Protein 6L7Q (pdb70)

Nearest PDB structures (foldseek):
  6l7q-assembly1_A  TM=1.007E+00  e=5.390E-30  Pyrococcus yayanosii CH1
  5hu4-assembly1_A  TM=4.372E-01  e=1.126E+00  Listeria monocytogenes
  5f4h-assembly1_B  TM=3.143E-01  e=1.429E+00  Saccharolobus islandicus L.S.2.15
  7s53-assembly1_A  TM=5.414E-01  e=6.719E+00  Streptococcus pyogenes
  8t8g-assembly1_A  TM=5.065E-01  e=6.331E+00  Streptococcus pyogenes

Foldseek 3Di:
DAAEDPAALVQQQVPDDDHSDQLRSVVSVVVQQVQWDWDPDDVQWIWTDNLWKIFIWGADDWDKDWLVVVLVVQVPPFFAQEDEVVQSDGDGGRVNVVSVSPDTDIWIWDADNVRRYIYTYNDHYIYGPHMGTDDPVSSVVNVVD

Secondary structure (DSSP, 8-state):
-EEE-HHHHHHHHHT-SS---HHHHHHHHHHHHHH-EEEEEETTEEEEE-SSEEEEEEE---EEEEHHHHHHHTTT---EEEEEGGGTEEEEE-HHHHGGGS-SSEEEEEEETTTTEEEEESSPPEEEEEEEEPPHHHHHHHHH-

Organism: Pyrococcus yayanosii (strain CH1 / JCM 16557) (NCBI:txid529709)

Radius of gyration: 15.46 Å; Cα contacts (8 Å, |Δi|>4): 277; chains: 1; bounding box: 39×37×38 Å

Structure (mmCIF, N/CA/C/O backbone):
data_6L7Q
#
_entry.id   6L7Q
#
_cell.length_a   86.278
_cell.length_b   86.278
_cell.length_c   62.438
_cell.angle_alpha   90.000
_cell.angle_beta   90.000
_cell.angle_gamma   120.000
#
_symmetry.space_group_name_H-M   'H 3'
#
loop_
_entity.id
_entity.type
_entity.pdbx_description
1 polymer 'hypothetical protein'
2 water water
#
loop_
_atom_site.group_PDB
_atom_site.id
_atom_site.type_symbol
_atom_site.label_atom_id
_atom_site.label_alt_id
_atom_site.label_comp_id
_atom_site.label_asym_id
_atom_site.label_entity_id
_atom_site.label_seq_id
_atom_site.pdbx_PDB_ins_code
_atom_site.Cartn_x
_atom_site.Cartn_y
_atom_site.Cartn_z
_atom_site.occupancy
_atom_site.B_iso_or_equiv
_atom_site.auth_seq_id
_atom_site.auth_comp_id
_atom_site.auth_asym_id
_atom_site.auth_atom_id
_atom_site.pdbx_PDB_model_num
ATOM 1 N N . MET A 1 1 ? 2.617 -22.663 -24.164 1.00 22.73 0 MET A N 1
ATOM 2 C CA . MET A 1 1 ? 2.034 -21.331 -24.098 1.00 22.70 0 MET A CA 1
ATOM 3 C C . MET A 1 1 ? 0.962 -21.278 -23.014 1.00 17.09 0 MET A C 1
ATOM 4 O O . MET A 1 1 ? 0.092 -20.403 -22.999 1.00 17.41 0 MET A O 1
ATOM 9 N N . MET A 1 2 ? 1.006 -22.248 -22.112 1.00 15.81 1 MET A N 1
ATOM 10 C CA . MET A 1 2 ? 0.066 -22.216 -21.015 1.00 14.10 1 MET A CA 1
ATOM 11 C C . MET A 1 2 ? 0.643 -22.840 -19.767 1.00 12.45 1 MET A C 1
ATOM 12 O O . MET A 1 2 ? 1.640 -23.576 -19.784 1.00 14.41 1 MET A O 1
ATOM 17 N N . LEU A 1 3 ? 0.006 -22.470 -18.677 1.00 10.77 2 LEU A N 1
ATOM 18 C CA . LEU A 1 3 ? 0.131 -23.132 -17.399 1.00 10.06 2 LEU A CA 1
ATOM 19 C C . LEU A 1 3 ? -1.072 -24.044 -17.232 1.00 9.50 2 LEU A C 1
ATOM 20 O O . LEU A 1 3 ? -2.143 -23.793 -17.794 1.00 11.64 2 LEU A O 1
ATOM 25 N N . LEU A 1 4 ? -0.899 -25.107 -16.463 1.00 8.86 3 LEU A N 1
ATOM 26 C CA . LEU A 1 4 ? -1.956 -26.087 -16.237 1.00 8.91 3 LEU A CA 1
ATOM 27 C C . LEU A 1 4 ? -2.488 -25.968 -14.815 1.00 9.50 3 LEU A C 1
ATOM 28 O O . LEU A 1 4 ? -1.703 -25.962 -13.861 1.00 10.15 3 LEU A O 1
ATOM 33 N N . THR A 1 5 ? -3.814 -25.889 -14.669 1.00 8.40 4 THR A N 1
ATOM 34 C CA . THR A 1 5 ? -4.400 -26.044 -13.344 1.00 8.53 4 THR A CA 1
ATOM 35 C C . THR A 1 5 ? -4.205 -27.470 -12.844 1.00 8.48 4 THR A C 1
ATOM 36 O O . THR A 1 5 ? -3.898 -28.395 -13.592 1.00 8.46 4 THR A O 1
ATOM 40 N N . ARG A 1 6 ? -4.445 -27.645 -11.545 1.00 8.28 5 ARG A N 1
ATOM 41 C CA . ARG A 1 6 ? -4.464 -28.977 -10.957 1.00 8.93 5 ARG A CA 1
ATOM 42 C C . ARG A 1 6 ? -5.379 -29.910 -11.736 1.00 8.23 5 ARG A C 1
ATOM 43 O O . ARG A 1 6 ? -5.038 -31.067 -11.990 1.00 8.60 5 ARG A O 1
ATOM 51 N N . HIS A 1 7 ? -6.556 -29.421 -12.126 1.00 8.70 6 HIS A N 1
ATOM 52 C CA . HIS A 1 7 ? -7.493 -30.295 -12.812 1.00 8.75 6 HIS A CA 1
ATOM 53 C C . HIS A 1 7 ? -6.973 -30.697 -14.186 1.00 8.55 6 HIS A C 1
ATOM 54 O O . HIS A 1 7 ? -7.031 -31.870 -14.562 1.00 8.64 6 HIS A O 1
ATOM 61 N N . ALA A 1 8 ? -6.485 -29.727 -14.964 1.00 8.27 7 ALA A N 1
ATOM 62 C CA . ALA A 1 8 ? -5.952 -30.052 -16.284 1.00 8.67 7 ALA A CA 1
ATOM 63 C C . ALA A 1 8 ? -4.763 -30.997 -16.184 1.00 8.41 7 ALA A C 1
ATOM 64 O O . ALA A 1 8 ? -4.637 -31.916 -16.996 1.00 9.42 7 ALA A O 1
ATOM 66 N N . LYS A 1 9 ? -3.902 -30.810 -15.179 1.00 9.60 8 LYS A N 1
ATOM 67 C CA . LYS A 1 9 ? -2.785 -31.729 -14.975 1.00 10.08 8 LYS A CA 1
ATOM 68 C C . LYS A 1 9 ? -3.273 -33.148 -14.760 1.00 10.36 8 LYS A C 1
ATOM 69 O O . LYS A 1 9 ? -2.712 -34.101 -15.313 1.00 11.49 8 LYS A O 1
ATOM 75 N N . GLU A 1 10 ? -4.301 -33.314 -13.924 1.00 9.90 9 GLU A N 1
ATOM 76 C CA . GLU A 1 10 ? -4.788 -34.656 -13.621 1.00 12.62 9 GLU A CA 1
ATOM 77 C C . GLU A 1 10 ? -5.373 -35.313 -14.859 1.00 12.18 9 GLU A C 1
ATOM 78 O O . GLU A 1 10 ? -5.157 -36.506 -15.103 1.00 13.26 9 GLU A O 1
ATOM 84 N N . ARG A 1 11 ? -6.109 -34.549 -15.668 1.00 10.54 10 ARG A N 1
ATOM 85 C CA . ARG A 1 11 ? -6.707 -35.136 -16.859 1.00 11.65 10 ARG A CA 1
ATOM 86 C C . ARG A 1 11 ? -5.645 -35.491 -17.890 1.00 11.72 10 ARG A C 1
ATOM 87 O O . ARG A 1 11 ? -5.749 -36.525 -18.563 1.00 13.20 10 ARG A O 1
ATOM 95 N N . ILE A 1 12 ? -4.618 -34.649 -18.037 1.00 11.22 11 ILE A N 1
ATOM 96 C CA . ILE A 1 12 ? -3.509 -34.986 -18.926 1.00 12.85 11 ILE A CA 1
ATOM 97 C C . ILE A 1 12 ? -2.739 -36.185 -18.394 1.00 13.19 11 ILE A C 1
ATOM 98 O O . ILE A 1 12 ? -2.355 -37.084 -19.157 1.00 16.42 11 ILE A O 1
ATOM 103 N N . ALA A 1 13 ? -2.510 -36.229 -17.081 1.00 14.21 12 ALA A N 1
ATOM 104 C CA . ALA A 1 13 ? -1.679 -37.285 -16.514 1.00 15.15 12 ALA A CA 1
ATOM 105 C C . ALA A 1 13 ? -2.351 -38.646 -16.617 1.00 19.44 12 ALA A C 1
ATOM 106 O O . ALA A 1 13 ? -1.659 -39.667 -16.705 1.00 19.16 12 ALA A O 1
ATOM 108 N N . LYS A 1 14 ? -3.687 -38.672 -16.629 1.00 19.07 13 LYS A N 1
ATOM 109 C CA . LYS A 1 14 ? -4.437 -39.925 -16.677 1.00 23.86 13 LYS A CA 1
ATOM 110 C C . LYS A 1 14 ? -4.113 -40.738 -17.924 1.00 26.04 13 LYS A C 1
ATOM 111 O O . LYS A 1 14 ? -4.200 -41.972 -17.902 1.00 30.14 13 LYS A O 1
ATOM 117 N N . ARG A 1 15 ? -3.730 -40.074 -19.012 1.00 24.92 14 ARG A N 1
ATOM 118 C CA . ARG A 1 15 ? -3.459 -40.732 -20.281 1.00 28.63 14 ARG A CA 1
ATOM 119 C C . ARG A 1 15 ? -1.977 -41.005 -20.511 1.00 29.36 14 ARG A C 1
ATOM 120 O O . ARG A 1 15 ? -1.600 -41.426 -21.608 1.00 34.88 14 ARG A O 1
ATOM 122 N N . LEU A 1 16 ? -1.132 -40.788 -19.506 1.00 26.91 15 LEU A N 1
ATOM 123 C CA . LEU A 1 16 ? 0.304 -40.949 -19.680 1.00 28.51 15 LEU A CA 1
ATOM 124 C C . LEU A 1 16 ? 0.712 -42.412 -19.575 1.00 33.02 15 LEU A C 1
ATOM 125 O O . LEU A 1 16 ? 0.116 -43.197 -18.831 1.00 35.48 15 LEU A O 1
ATOM 130 N N . ALA A 1 17 ? 1.755 -42.770 -20.324 1.00 35.66 16 ALA A N 1
ATOM 131 C CA . ALA A 1 17 ? 2.364 -44.091 -20.230 1.00 38.18 16 ALA A CA 1
ATOM 132 C C . ALA A 1 17 ? 3.452 -44.131 -19.161 1.00 37.28 16 ALA A C 1
ATOM 133 O O . ALA A 1 17 ? 3.462 -45.032 -18.315 1.00 39.11 16 ALA A O 1
ATOM 135 N N . LYS A 1 18 ? 4.359 -43.159 -19.181 1.00 36.87 17 LYS A N 1
ATOM 136 C CA . LYS A 1 18 ? 5.414 -43.053 -18.180 1.00 35.01 17 LYS A CA 1
ATOM 137 C C . LYS A 1 18 ? 4.809 -42.580 -16.856 1.00 33.04 17 LYS A C 1
ATOM 138 O O . LYS A 1 18 ? 3.591 -42.454 -16.706 1.00 34.81 17 LYS A O 1
ATOM 144 N N . LYS A 1 19 ? 5.662 -42.309 -15.871 1.00 32.80 18 LYS A N 1
ATOM 145 C CA . LYS A 1 19 ? 5.152 -41.855 -14.587 1.00 32.56 18 LYS A CA 1
ATOM 146 C C . LYS A 1 19 ? 4.662 -40.411 -14.690 1.00 26.94 18 LYS A C 1
ATOM 147 O O . LYS A 1 19 ? 5.054 -39.652 -15.583 1.00 26.80 18 LYS A O 1
ATOM 153 N N . ARG A 1 20 ? 3.801 -40.033 -13.746 1.00 28.57 19 ARG A N 1
ATOM 154 C CA . ARG A 1 20 ? 3.061 -38.771 -13.815 1.00 26.69 19 ARG A CA 1
ATOM 155 C C . ARG A 1 20 ? 3.865 -37.616 -13.212 1.00 23.80 19 ARG A C 1
ATOM 156 O O . ARG A 1 20 ? 3.462 -36.968 -12.247 1.00 27.41 19 ARG A O 1
ATOM 164 N N . SER A 1 21 ? 5.010 -37.342 -13.814 1.00 17.77 20 SER A N 1
ATOM 165 C CA . SER A 1 21 ? 5.870 -36.280 -13.322 1.00 16.84 20 SER A CA 1
ATOM 166 C C . SER A 1 21 ? 5.469 -34.952 -13.951 1.00 13.72 20 SER A C 1
ATOM 167 O O . SER A 1 21 ? 4.808 -34.903 -14.991 1.00 13.42 20 SER A O 1
ATOM 170 N N . LEU A 1 22 ? 5.890 -33.867 -13.307 1.00 13.09 21 LEU A N 1
ATOM 171 C CA . LEU A 1 22 ? 5.656 -32.535 -13.859 1.00 11.94 21 LEU A CA 1
ATOM 172 C C . LEU A 1 22 ? 6.174 -32.432 -15.295 1.00 12.54 21 LEU A C 1
ATOM 173 O O . LEU A 1 22 ? 5.480 -31.932 -16.194 1.00 11.39 21 LEU A O 1
ATOM 178 N N . SER A 1 23 ? 7.407 -32.893 -15.524 1.00 12.09 22 SER A N 1
ATOM 179 C CA . SER A 1 23 ? 7.996 -32.818 -16.857 1.00 11.88 22 SER A CA 1
ATOM 180 C C . SER A 1 23 ? 7.208 -33.647 -17.859 1.00 11.99 22 SER A C 1
ATOM 181 O O . SER A 1 23 ? 6.996 -33.214 -18.993 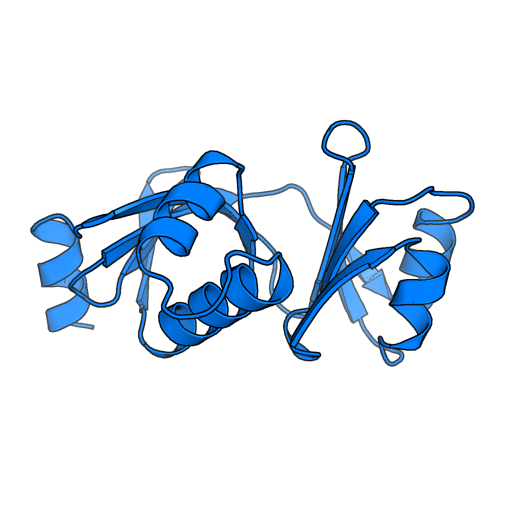1.00 11.84 22 SER A O 1
ATOM 184 N N . HIS A 1 24 ? 6.775 -34.849 -17.473 1.00 12.52 23 HIS A N 1
ATOM 185 C CA . HIS A 1 24 ? 6.037 -35.676 -18.420 1.00 12.51 23 HIS A CA 1
ATOM 186 C C . HIS A 1 24 ? 4.668 -35.086 -18.727 1.00 11.52 23 HIS A C 1
ATOM 187 O O . HIS A 1 24 ? 4.177 -35.205 -19.851 1.00 11.56 23 HIS A O 1
ATOM 194 N N . ILE A 1 25 ? 4.030 -34.465 -17.738 1.00 10.75 24 ILE A N 1
ATOM 195 C CA . ILE A 1 25 ? 2.727 -33.846 -17.973 1.00 10.80 24 ILE A CA 1
ATOM 196 C C . ILE A 1 25 ? 2.860 -32.685 -18.947 1.00 9.84 24 ILE A C 1
ATOM 197 O O . ILE A 1 25 ? 2.112 -32.582 -19.923 1.00 9.77 24 ILE A O 1
ATOM 202 N N . TYR A 1 26 ? 3.818 -31.793 -18.702 1.00 9.47 25 TYR A N 1
ATOM 203 C CA . TYR A 1 26 ? 4.022 -30.686 -19.630 1.00 9.15 25 TYR A CA 1
ATOM 204 C C . TYR A 1 26 ? 4.482 -31.171 -21.000 1.00 9.83 25 TYR A C 1
ATOM 205 O O . TYR A 1 26 ? 4.064 -30.605 -22.015 1.00 9.49 25 TYR A O 1
ATOM 214 N N . SER A 1 27 ? 5.292 -32.231 -21.070 1.00 10.97 26 SER A N 1
ATOM 215 C CA . SER A 1 27 ? 5.676 -32.748 -22.383 1.00 10.65 26 SER A CA 1
ATOM 216 C C . SER A 1 27 ? 4.456 -33.215 -23.169 1.00 9.67 26 SER A C 1
ATOM 217 O O . SER A 1 27 ? 4.350 -32.968 -24.375 1.00 10.31 26 SER A O 1
ATOM 220 N N . SER A 1 28 ? 3.530 -33.891 -22.498 1.00 10.07 27 SER A N 1
ATOM 221 C CA . SER A 1 28 ? 2.295 -34.311 -23.147 1.00 11.43 27 SER A CA 1
ATOM 222 C C . SER A 1 28 ? 1.481 -33.111 -23.616 1.00 10.23 27 SER A C 1
ATOM 223 O O . SER A 1 28 ? 0.918 -33.121 -24.720 1.00 10.74 27 SER A O 1
ATOM 226 N N . LEU A 1 29 ? 1.412 -32.064 -22.792 1.00 10.03 28 LEU A N 1
ATOM 227 C CA . LEU A 1 29 ? 0.739 -30.839 -23.212 1.00 9.63 28 LEU A CA 1
ATOM 228 C C . LEU A 1 29 ? 1.373 -30.282 -24.479 1.00 9.67 28 LEU A C 1
ATOM 229 O O . LEU A 1 29 ? 0.675 -29.925 -25.439 1.00 9.82 28 LEU A O 1
ATOM 234 N N . TRP A 1 30 ? 2.702 -30.190 -24.497 1.00 9.48 29 TRP A N 1
ATOM 235 C CA . TRP A 1 30 ? 3.373 -29.576 -25.633 1.00 10.74 29 TRP A CA 1
ATOM 236 C C . TRP A 1 30 ? 3.158 -30.389 -26.901 1.00 10.85 29 TRP A C 1
ATOM 237 O O . TRP A 1 30 ? 2.965 -29.823 -27.984 1.00 11.85 29 TRP A O 1
ATOM 248 N N . ALA A 1 31 ? 3.149 -31.716 -26.783 1.00 10.83 30 ALA A N 1
ATOM 249 C CA . ALA A 1 31 ? 2.854 -32.549 -27.942 1.00 12.69 30 ALA A CA 1
ATOM 250 C C . ALA A 1 31 ? 1.433 -32.305 -28.440 1.00 11.98 30 ALA A C 1
ATOM 251 O O . ALA A 1 31 ? 1.198 -32.206 -29.652 1.00 12.83 30 ALA A O 1
ATOM 253 N N . PHE A 1 32 ? 0.473 -32.191 -27.518 1.00 10.40 31 PHE A N 1
ATOM 254 C CA . PHE A 1 32 ? -0.900 -31.901 -27.910 1.00 11.23 31 PHE A CA 1
ATOM 255 C C . PHE A 1 32 ? -0.993 -30.566 -28.632 1.00 11.73 31 PHE A C 1
ATOM 256 O O . PHE A 1 32 ? -1.693 -30.446 -29.646 1.00 11.56 31 PHE A O 1
ATOM 264 N N . LEU A 1 33 ? -0.294 -29.547 -28.129 1.00 12.07 32 LEU A N 1
ATOM 265 C CA . LEU A 1 33 ? -0.407 -28.229 -28.744 1.00 12.16 32 LEU A CA 1
ATOM 266 C C . LEU A 1 33 ? 0.153 -28.215 -30.156 1.00 14.68 32 LEU A C 1
ATOM 267 O O . LEU A 1 33 ? -0.300 -27.420 -30.987 1.00 15.91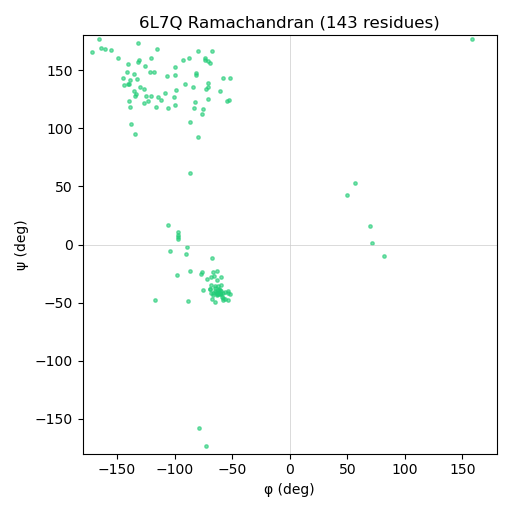 32 LEU A O 1
ATOM 272 N N . GLU A 1 34 ? 1.107 -29.098 -30.459 1.00 13.57 33 GLU A N 1
ATOM 273 C CA . GLU A 1 34 ? 1.648 -29.153 -31.811 1.00 15.82 33 GLU A CA 1
ATOM 274 C C . GLU A 1 34 ? 0.586 -29.539 -32.822 1.00 15.94 33 GLU A C 1
ATOM 275 O O . GLU A 1 34 ? 0.659 -29.128 -33.984 1.00 20.01 33 GLU A O 1
ATOM 281 N N . ARG A 1 35 ? -0.396 -30.332 -32.413 1.00 13.73 34 ARG A N 1
ATOM 282 C CA . ARG A 1 35 ? -1.422 -30.788 -33.334 1.00 15.47 34 ARG A CA 1
ATOM 283 C C . ARG A 1 35 ? -2.749 -30.064 -33.161 1.00 13.07 34 ARG A C 1
ATOM 284 O O . ARG A 1 35 ? -3.659 -30.275 -33.969 1.00 17.47 34 ARG A O 1
ATOM 292 N N . ALA A 1 36 ? -2.876 -29.203 -32.160 1.00 11.37 35 ALA A N 1
ATOM 293 C CA . ALA A 1 36 ? -4.143 -28.547 -31.872 1.00 10.50 35 ALA A CA 1
ATOM 294 C C . ALA A 1 36 ? -4.251 -27.200 -32.584 1.00 10.41 35 ALA A C 1
ATOM 295 O O . ALA A 1 36 ? -3.252 -26.588 -32.976 1.00 13.61 35 ALA A O 1
ATOM 297 N N . VAL A 1 37 ? -5.493 -26.741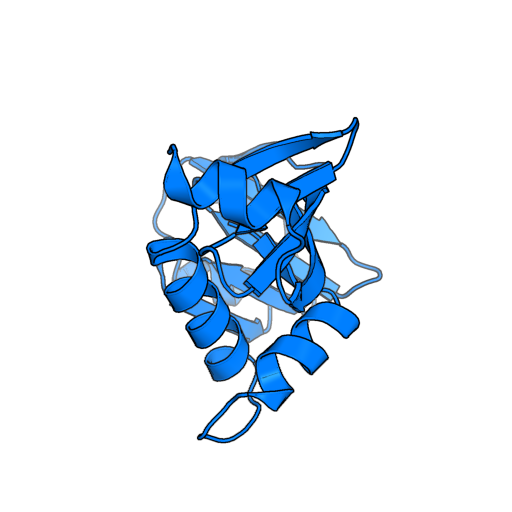 -32.740 1.00 9.93 36 VAL A N 1
ATOM 298 C CA . VAL A 1 37 ? -5.796 -25.424 -33.282 1.00 9.81 36 VAL A CA 1
ATOM 299 C C . VAL A 1 37 ? -6.514 -24.610 -32.219 1.00 8.84 36 VAL A C 1
ATOM 300 O O . VAL A 1 37 ? -7.247 -25.150 -31.386 1.00 9.46 36 VAL A O 1
ATOM 304 N N . ARG A 1 38 ? -6.296 -23.299 -32.264 1.00 8.85 37 ARG A N 1
ATOM 305 C CA . ARG A 1 38 ? -6.827 -22.363 -31.286 1.00 9.53 37 ARG A CA 1
ATOM 306 C C . ARG A 1 38 ? -8.190 -21.829 -31.716 1.00 8.93 37 ARG A C 1
ATOM 307 O O . ARG A 1 38 ? -8.405 -21.491 -32.884 1.00 10.38 37 ARG A O 1
ATOM 315 N N . ILE A 1 39 ? -9.108 -21.728 -30.760 1.00 8.8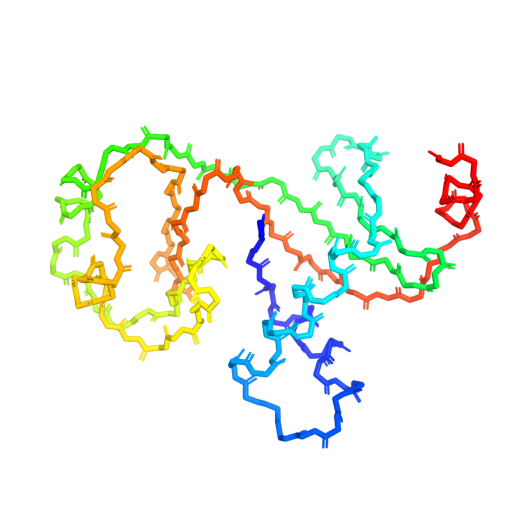1 38 ILE A N 1
ATOM 316 C CA . ILE A 1 39 ? -10.430 -21.140 -30.977 1.00 9.31 38 ILE A CA 1
ATOM 317 C C . ILE A 1 39 ? -10.648 -20.055 -29.931 1.00 8.78 38 ILE A C 1
ATOM 318 O O . ILE A 1 39 ? -10.647 -20.345 -28.727 1.00 8.38 38 ILE A O 1
ATOM 323 N N . GLU A 1 40 ? -10.899 -18.823 -30.379 1.00 8.53 39 GLU A N 1
ATOM 324 C CA . GLU A 1 40 ? -11.366 -17.761 -29.481 1.00 9.03 39 GLU A CA 1
ATOM 325 C C . GLU A 1 40 ? -12.852 -18.008 -29.303 1.00 9.30 39 GLU A C 1
ATOM 326 O O . GLU A 1 40 ? -13.681 -17.557 -30.093 1.00 10.47 39 GLU A O 1
ATOM 332 N N . ILE A 1 41 ? -13.195 -18.751 -28.261 1.00 9.69 40 ILE A N 1
ATOM 333 C CA . ILE A 1 41 ? -14.489 -19.415 -28.217 1.00 10.66 40 ILE A CA 1
ATOM 334 C C . ILE A 1 41 ? -15.540 -18.646 -27.418 1.00 9.75 40 ILE A C 1
ATOM 335 O O . ILE A 1 41 ? -16.737 -18.762 -27.690 1.00 11.58 40 ILE A O 1
ATOM 340 N N . ALA A 1 42 ? -15.116 -17.827 -26.462 1.00 9.49 41 ALA A N 1
ATOM 341 C CA . ALA A 1 42 ? -16.038 -16.967 -25.728 1.00 10.31 41 ALA A CA 1
ATOM 342 C C . ALA A 1 42 ? -15.206 -15.905 -25.030 1.00 10.49 41 ALA A C 1
ATOM 343 O O . ALA A 1 42 ? -13.980 -15.996 -24.987 1.00 9.56 41 ALA A O 1
ATOM 345 N N . GLU A 1 43 ? -15.882 -14.891 -24.483 1.00 10.30 42 GLU A N 1
ATOM 346 C CA . GLU A 1 43 ? -15.169 -13.904 -23.685 1.00 11.90 42 GLU A CA 1
ATOM 347 C C . GLU A 1 43 ? -14.389 -14.608 -22.584 1.00 10.90 42 GLU A C 1
ATOM 348 O O . GLU A 1 43 ? -14.958 -15.367 -21.798 1.00 12.87 42 GLU A O 1
ATOM 354 N N . GLY A 1 44 ? -13.081 -14.372 -22.548 1.00 11.19 43 GLY A N 1
ATOM 355 C CA . GLY A 1 44 ? -12.244 -14.955 -21.517 1.00 11.70 43 GLY A CA 1
ATOM 356 C C . GLY A 1 44 ? -12.043 -16.448 -21.612 1.00 11.01 43 GLY A C 1
ATOM 357 O O . GLY A 1 44 ? -11.617 -17.061 -20.633 1.00 11.19 43 GLY A O 1
ATOM 358 N N . VAL A 1 45 ? -12.350 -17.067 -22.753 1.00 9.47 44 VAL A N 1
ATOM 359 C CA . VAL A 1 45 ? -12.177 -18.504 -22.929 1.00 9.19 44 VAL A CA 1
ATOM 360 C C . VAL A 1 45 ? -11.519 -18.768 -24.272 1.00 8.58 44 VAL A C 1
ATOM 361 O O . VAL A 1 45 ? -11.996 -18.295 -25.315 1.00 8.97 44 VAL A O 1
ATOM 365 N N . VAL A 1 46 ? -10.439 -19.541 -24.245 1.00 9.17 45 VAL A N 1
ATOM 366 C CA . VAL A 1 46 ? -9.724 -19.966 -25.441 1.00 9.82 45 VAL A CA 1
ATOM 367 C C . VAL A 1 46 ? -9.659 -21.482 -25.414 1.00 8.94 45 VAL A C 1
ATOM 368 O O . VAL A 1 46 ? -9.247 -22.071 -24.405 1.00 10.05 45 VAL A O 1
ATOM 372 N N . ALA A 1 47 ? -10.076 -22.122 -26.496 1.00 8.92 46 ALA A N 1
ATOM 373 C CA . ALA A 1 47 ? -9.995 -23.571 -26.605 1.00 8.60 46 ALA A CA 1
ATOM 374 C C . ALA A 1 47 ? -8.885 -23.959 -27.566 1.00 9.57 46 ALA A C 1
ATOM 375 O O . ALA A 1 47 ? -8.636 -23.265 -28.558 1.00 11.27 46 ALA A O 1
ATOM 377 N N . PHE A 1 48 ? -8.211 -25.058 -27.270 1.00 7.71 47 PHE A N 1
ATOM 378 C CA . PHE A 1 48 ? -7.270 -25.659 -28.202 1.00 8.28 47 PHE A CA 1
ATOM 379 C C . PHE A 1 48 ? -7.736 -27.080 -28.421 1.00 9.04 47 PHE A C 1
ATOM 380 O O . PHE A 1 48 ? -7.896 -27.829 -27.454 1.00 9.95 47 PHE A O 1
ATOM 388 N N . THR A 1 49 ? -7.973 -27.448 -29.671 1.00 8.07 48 THR A N 1
ATOM 389 C CA . THR A 1 49 ? -8.508 -28.766 -29.966 1.00 9.72 48 THR A CA 1
ATOM 390 C C . THR A 1 49 ? -7.731 -29.424 -31.089 1.00 10.21 48 THR A C 1
ATOM 391 O O . THR A 1 49 ? -7.297 -28.761 -32.034 1.00 9.47 48 THR A O 1
ATOM 395 N N . ASP A 1 50 ? -7.543 -30.734 -30.967 1.00 10.12 49 ASP A N 1
ATOM 396 C CA . ASP A 1 50 ? -7.008 -31.539 -32.055 1.00 11.90 49 ASP A CA 1
ATOM 397 C C . ASP A 1 50 ? -8.095 -32.376 -32.704 1.00 12.19 49 ASP A C 1
ATOM 398 O O . ASP A 1 50 ? -7.798 -33.348 -33.410 1.00 14.37 49 ASP A O 1
ATOM 403 N N . GLY A 1 51 ? -9.351 -32.033 -32.457 1.00 12.09 50 GLY A N 1
ATOM 404 C CA . GLY A 1 51 ? -10.465 -32.787 -32.978 1.00 13.52 50 GLY A CA 1
ATOM 405 C C . GLY A 1 51 ? -10.828 -34.011 -32.175 1.00 14.04 50 GLY A C 1
ATOM 406 O O . GLY A 1 51 ? -11.872 -34.619 -32.447 1.00 17.73 50 GLY A O 1
ATOM 407 N N . ARG A 1 52 ? -10.006 -34.400 -31.207 1.00 12.60 51 ARG A N 1
ATOM 408 C CA . ARG A 1 52 ? -10.317 -35.496 -30.301 1.00 12.96 51 ARG A CA 1
ATOM 409 C C . ARG A 1 52 ? -10.430 -35.015 -28.869 1.00 12.33 51 ARG A C 1
ATOM 410 O O . ARG A 1 52 ? -11.395 -35.361 -28.177 1.00 12.33 51 ARG A O 1
ATOM 418 N N . LYS A 1 53 ? -9.463 -34.222 -28.414 1.00 11.48 52 LYS A N 1
ATOM 419 C CA . LYS A 1 53 ? -9.481 -33.616 -27.095 1.00 11.22 52 LYS A CA 1
ATOM 420 C C . LYS A 1 53 ? -9.433 -32.105 -27.231 1.00 9.72 52 LYS A C 1
ATOM 421 O O . LYS A 1 53 ? -9.012 -31.565 -28.259 1.00 9.83 52 LYS A O 1
ATOM 427 N N . THR A 1 54 ? -9.846 -31.437 -26.159 1.00 9.72 53 THR A N 1
ATOM 428 C CA . THR A 1 54 ? -9.858 -29.985 -26.076 1.00 9.76 53 THR A CA 1
ATOM 429 C C . THR A 1 54 ? -9.305 -29.546 -24.735 1.00 9.20 53 THR A C 1
ATOM 430 O O . THR A 1 54 ? -9.700 -30.067 -23.688 1.00 9.94 53 THR A O 1
ATOM 434 N N . LEU A 1 55 ? -8.394 -28.587 -24.793 1.00 8.83 54 LEU A N 1
ATOM 435 C CA . LEU A 1 55 ? -7.861 -27.886 -23.636 1.00 9.61 54 LEU A CA 1
ATOM 436 C C . LEU A 1 55 ? -8.606 -26.561 -23.548 1.00 9.24 54 LEU A C 1
ATOM 437 O O . LEU A 1 55 ? -8.577 -25.774 -24.500 1.00 10.37 54 LEU A O 1
ATOM 442 N N . VAL A 1 56 ? -9.303 -26.325 -22.441 1.00 8.64 55 VAL A N 1
ATOM 443 C CA . VAL A 1 56 ? -10.067 -25.093 -22.233 1.00 8.77 55 VAL A CA 1
ATOM 444 C C . VAL A 1 56 ? -9.253 -24.177 -21.338 1.00 8.17 55 VAL A C 1
ATOM 445 O O . VAL A 1 56 ? -8.852 -24.574 -20.237 1.00 8.50 55 VAL A O 1
ATOM 449 N N . CYS A 1 57 ? -9.043 -22.940 -21.780 1.00 8.76 56 CYS A N 1
ATOM 450 C CA . CYS A 1 57 ? -8.105 -22.034 -21.133 1.00 7.72 56 CYS A CA 1
ATOM 451 C C . CYS A 1 57 ? -8.728 -20.668 -20.897 1.00 9.11 56 CYS A C 1
ATOM 452 O O . CYS A 1 57 ? -9.661 -20.249 -21.601 1.00 9.62 56 CYS A O 1
ATOM 455 N N . VAL A 1 58 ? -8.166 -19.953 -19.924 1.00 9.13 57 VAL A N 1
ATOM 456 C CA . VAL A 1 58 ? -8.570 -18.580 -19.630 1.00 9.68 57 VAL A CA 1
ATOM 457 C C . VAL A 1 58 ? -7.329 -17.696 -19.677 1.00 9.96 57 VAL A C 1
ATOM 458 O O . VAL A 1 58 ? -6.216 -18.186 -19.447 1.00 9.64 57 VAL A O 1
ATOM 462 N N . PRO A 1 59 ? -7.465 -16.405 -19.968 1.00 11.71 58 PRO A N 1
ATOM 463 C CA . PRO A 1 59 ? -6.285 -15.538 -20.029 1.00 12.36 58 PRO A CA 1
ATOM 464 C C . PRO A 1 59 ? -5.703 -15.280 -18.650 1.00 12.57 58 PRO A C 1
ATOM 465 O O . PRO A 1 59 ? -6.373 -15.383 -17.620 1.00 15.13 58 PRO A O 1
ATOM 469 N N . LEU A 1 60 ? -4.424 -14.914 -18.651 1.00 12.51 59 LEU A N 1
ATOM 470 C CA . LEU A 1 60 ? -3.708 -14.513 -17.453 1.00 12.73 59 LEU A CA 1
ATOM 471 C C . LEU A 1 60 ? -3.179 -13.100 -17.627 1.00 13.22 59 LEU A C 1
ATOM 472 O O . LEU A 1 60 ? -2.813 -12.697 -18.732 1.00 15.64 59 LEU A O 1
ATOM 477 N N . ASP A 1 61 ? -3.106 -12.361 -16.523 1.00 14.61 60 ASP A N 1
ATOM 478 C CA . ASP A 1 61 ? -2.507 -11.029 -16.531 1.00 15.74 60 ASP A CA 1
ATOM 479 C C . ASP A 1 61 ? -0.995 -11.197 -16.584 1.00 14.33 60 ASP A C 1
ATOM 480 O O . ASP A 1 61 ? -0.385 -11.679 -15.625 1.00 19.56 60 ASP A O 1
ATOM 485 N N . CYS A 1 62 ? -0.385 -10.809 -17.697 1.00 16.37 61 CYS A N 1
ATOM 486 C CA . CYS A 1 62 ? 1.048 -10.972 -17.889 1.00 15.80 61 CYS A CA 1
ATOM 487 C C . CYS A 1 62 ? 1.639 -9.661 -18.388 1.00 17.89 61 CYS A C 1
ATOM 488 O O . CYS A 1 62 ? 0.922 -8.708 -18.704 1.00 19.88 61 CYS A O 1
ATOM 491 N N . GLU A 1 63 ? 2.968 -9.630 -18.479 1.00 15.70 62 GLU A N 1
ATOM 492 C CA . GLU A 1 63 ? 3.691 -8.434 -18.883 1.00 16.93 62 GLU A CA 1
ATOM 493 C C . GLU A 1 63 ? 4.893 -8.847 -19.718 1.00 15.21 62 GLU A C 1
ATOM 494 O O . GLU A 1 63 ? 5.588 -9.807 -19.378 1.00 13.91 62 GLU A O 1
ATOM 500 N N . ARG A 1 64 ? 5.141 -8.129 -20.806 1.00 15.01 63 ARG A N 1
ATOM 501 C CA . ARG A 1 64 ? 6.322 -8.378 -21.623 1.00 14.88 63 ARG A CA 1
ATOM 502 C C . ARG A 1 64 ? 7.508 -7.660 -20.993 1.00 14.78 63 ARG A C 1
ATOM 503 O O . ARG A 1 64 ? 7.471 -6.441 -20.795 1.00 15.60 63 ARG A O 1
ATOM 511 N N . LEU A 1 65 ? 8.558 -8.409 -20.669 1.00 12.29 64 LEU A N 1
ATOM 512 C CA . LEU A 1 65 ? 9.708 -7.871 -19.960 1.00 13.29 64 LEU A CA 1
ATOM 513 C C . LEU A 1 65 ? 10.984 -8.466 -20.531 1.00 12.72 64 LEU A C 1
ATOM 514 O O . LEU A 1 65 ? 10.984 -9.564 -21.088 1.00 12.23 64 LEU A O 1
ATOM 519 N N . SER A 1 66 ? 12.083 -7.737 -20.368 1.00 13.10 65 SER A N 1
ATOM 520 C CA . SER A 1 66 ? 13.386 -8.301 -20.673 1.00 11.61 65 SER A CA 1
ATOM 521 C C . SER A 1 66 ? 13.779 -9.305 -19.595 1.00 12.06 65 SER A C 1
ATOM 522 O O . SER A 1 66 ? 13.253 -9.294 -18.480 1.00 11.75 65 SER A O 1
ATOM 525 N N . ARG A 1 67 ? 14.730 -10.176 -19.936 1.00 11.93 66 ARG A N 1
ATOM 526 C CA . ARG A 1 67 ? 15.219 -11.138 -18.957 1.00 12.12 66 ARG A CA 1
ATOM 527 C C . ARG A 1 67 ? 15.738 -10.440 -17.706 1.00 12.14 66 ARG A C 1
ATOM 528 O O . ARG A 1 67 ? 15.489 -10.899 -16.583 1.00 13.49 66 ARG A O 1
ATOM 536 N N . GLY A 1 68 ? 16.444 -9.319 -17.879 1.00 13.19 67 GLY A N 1
ATOM 537 C CA . GLY A 1 68 ? 16.929 -8.568 -16.731 1.00 14.74 67 GLY A CA 1
ATOM 538 C C . GLY A 1 68 ? 15.806 -8.034 -15.866 1.00 13.43 67 GLY A C 1
ATOM 539 O O . GLY A 1 68 ? 15.882 -8.085 -14.637 1.00 14.73 67 GLY A O 1
ATOM 540 N N . GLU A 1 69 ? 14.754 -7.506 -16.492 1.00 12.92 68 GLU A N 1
ATOM 541 C CA . GLU A 1 69 ? 13.603 -7.048 -15.723 1.00 13.42 68 GLU A CA 1
ATOM 542 C C . GLU A 1 69 ? 12.949 -8.201 -14.970 1.00 13.60 68 GLU A C 1
ATOM 543 O O . GLU A 1 69 ? 12.511 -8.036 -13.824 1.00 14.27 68 GLU A O 1
ATOM 549 N N . ILE A 1 70 ? 12.861 -9.372 -15.602 1.00 13.03 69 ILE A N 1
ATOM 550 C CA . ILE A 1 70 ? 12.294 -10.538 -14.931 1.00 12.44 69 ILE A CA 1
ATOM 551 C C . ILE A 1 70 ? 13.155 -10.933 -13.744 1.00 13.15 69 ILE A C 1
ATOM 552 O O . ILE A 1 70 ? 12.642 -11.265 -12.666 1.00 14.39 69 ILE A O 1
ATOM 557 N N . LEU A 1 71 ? 14.479 -10.874 -13.911 1.00 13.93 70 LEU A N 1
ATOM 558 C CA . LEU A 1 71 ? 15.378 -11.191 -12.808 1.00 15.14 70 LEU A CA 1
ATOM 559 C C . LEU A 1 71 ? 15.155 -10.269 -11.618 1.00 17.80 70 LEU A C 1
ATOM 560 O O . LEU A 1 71 ? 15.269 -10.707 -10.467 1.00 19.37 70 LEU A O 1
ATOM 565 N N . GLU A 1 72 ? 14.827 -9.000 -11.861 1.00 16.27 71 GLU A N 1
ATOM 566 C CA . GLU A 1 72 ? 14.503 -8.112 -10.748 1.00 19.25 71 GLU A CA 1
ATOM 567 C C . GLU A 1 72 ? 13.177 -8.498 -10.098 1.00 19.06 71 GLU A C 1
ATOM 568 O O . GLU A 1 72 ? 13.042 -8.438 -8.869 1.00 21.00 71 GLU A O 1
ATOM 574 N N . LYS A 1 73 ? 12.192 -8.903 -10.906 1.00 16.98 72 LYS A N 1
ATOM 575 C CA . LYS A 1 73 ? 10.887 -9.285 -10.374 1.00 17.60 72 LYS A CA 1
ATOM 576 C C . LYS A 1 73 ? 10.988 -10.487 -9.441 1.00 16.57 72 LYS A C 1
ATOM 577 O O . LYS A 1 73 ? 10.243 -10.581 -8.459 1.00 19.35 72 LYS A O 1
ATOM 583 N N . VAL A 1 74 ? 11.888 -11.427 -9.737 1.00 15.84 73 VAL A N 1
ATOM 584 C CA . VAL A 1 74 ? 11.936 -12.705 -9.026 1.00 19.47 73 VAL A CA 1
ATOM 585 C C . VAL A 1 74 ? 12.978 -12.722 -7.909 1.00 19.19 73 VAL A C 1
ATOM 586 O O . VAL A 1 74 ? 13.260 -13.787 -7.347 1.00 20.92 73 VAL A O 1
ATOM 590 N N . ARG A 1 75 ? 13.540 -11.568 -7.562 1.00 21.35 74 ARG A N 1
ATOM 591 C CA . ARG A 1 75 ? 14.478 -11.463 -6.449 1.00 24.12 74 ARG A CA 1
ATOM 592 C C . ARG A 1 75 ? 13.884 -12.058 -5.180 1.00 23.55 74 ARG A C 1
ATOM 593 O O . ARG A 1 75 ? 12.792 -11.674 -4.753 1.00 23.17 74 ARG A O 1
ATOM 601 N N . GLY A 1 76 ? 14.604 -13.012 -4.588 1.00 25.05 75 GLY A N 1
ATOM 602 C CA . GLY A 1 76 ? 14.212 -13.605 -3.325 1.00 25.36 75 GLY A CA 1
ATOM 603 C C . GLY A 1 76 ? 13.014 -14.528 -3.373 1.00 25.41 75 GLY A C 1
ATOM 604 O O . GLY A 1 76 ? 12.606 -15.037 -2.324 1.00 25.73 75 GLY A O 1
ATOM 605 N N . VAL A 1 77 ? 12.432 -14.758 -4.549 1.00 21.85 76 VAL A N 1
ATOM 606 C CA . VAL A 1 77 ? 11.274 -15.635 -4.655 1.00 19.47 76 VAL A CA 1
ATOM 607 C C . VAL A 1 77 ? 11.703 -17.079 -4.429 1.00 18.77 76 VAL A C 1
ATOM 608 O O . VAL A 1 77 ? 12.726 -17.537 -4.958 1.00 20.16 76 VAL A O 1
ATOM 612 N N . GLY A 1 78 ? 10.925 -17.800 -3.632 1.00 18.49 77 GLY A N 1
ATOM 613 C CA . GLY A 1 78 ? 11.246 -19.163 -3.265 1.00 16.59 77 GLY A CA 1
ATOM 614 C C . GLY A 1 78 ? 10.920 -20.170 -4.350 1.00 14.87 77 GLY A C 1
ATOM 615 O O . GLY A 1 78 ? 10.806 -19.846 -5.534 1.00 17.29 77 GLY A O 1
ATOM 616 N N . VAL A 1 79 ? 10.757 -21.423 -3.925 1.00 13.44 78 VAL A N 1
ATOM 617 C CA . VAL A 1 79 ? 10.583 -22.526 -4.864 1.00 12.95 78 VAL A CA 1
ATOM 618 C C . VAL A 1 79 ? 9.216 -22.437 -5.527 1.00 13.35 78 VAL A C 1
ATOM 619 O O . VAL A 1 79 ? 8.181 -22.389 -4.852 1.00 15.09 78 VAL A O 1
ATOM 623 N N . TYR A 1 80 ? 9.212 -22.423 -6.860 1.00 12.50 79 TYR A N 1
ATOM 624 C CA . TYR A 1 80 ? 8.011 -22.332 -7.673 1.00 12.01 79 TYR A CA 1
ATOM 625 C C . TYR A 1 80 ? 8.058 -23.414 -8.744 1.00 11.23 79 TYR A C 1
ATOM 626 O O . TYR A 1 80 ? 9.127 -23.922 -9.094 1.00 12.21 79 TYR A O 1
ATOM 635 N N . GLU A 1 81 ? 6.890 -23.754 -9.274 1.00 11.14 80 GLU A N 1
ATOM 636 C CA . GLU A 1 81 ? 6.820 -24.484 -10.531 1.00 11.60 80 GLU A CA 1
ATOM 637 C C . GLU A 1 81 ? 7.127 -23.484 -11.635 1.00 10.49 80 GLU A C 1
ATOM 638 O O . GLU A 1 81 ? 6.383 -22.511 -11.802 1.00 11.39 80 GLU A O 1
ATOM 644 N N . CYS A 1 82 ? 8.218 -23.699 -12.363 1.00 10.16 81 CYS A N 1
ATOM 645 C CA . CYS A 1 82 ? 8.706 -22.755 -13.362 1.00 9.47 81 CYS A CA 1
ATOM 646 C C . CYS A 1 82 ? 8.598 -23.384 -14.743 1.00 9.19 81 CYS A C 1
ATOM 647 O O . CYS A 1 82 ? 9.115 -24.488 -14.970 1.00 10.03 81 CYS A O 1
ATOM 650 N N . ILE A 1 83 ? 7.951 -22.674 -15.664 1.00 8.68 82 ILE A N 1
ATOM 651 C CA . ILE A 1 83 ? 7.651 -23.178 -16.999 1.00 8.67 82 ILE A CA 1
ATOM 652 C C . ILE A 1 83 ? 8.302 -22.265 -18.032 1.00 9.14 82 ILE A C 1
ATOM 653 O O . ILE A 1 83 ? 8.072 -21.050 -18.018 1.00 9.43 82 ILE A O 1
ATOM 658 N N . PHE A 1 84 ? 9.073 -22.853 -18.948 1.00 9.86 83 PHE A N 1
ATOM 659 C CA . PHE A 1 84 ? 9.688 -22.138 -20.071 1.00 9.81 83 PHE A CA 1
ATOM 660 C C . PHE A 1 84 ? 9.448 -23.006 -21.298 1.00 9.95 83 PHE A C 1
ATOM 661 O O . PHE A 1 84 ? 10.211 -23.960 -21.545 1.00 10.84 83 PHE A O 1
ATOM 669 N N . PRO A 1 85 ? 8.391 -22.741 -22.071 1.00 9.97 84 PRO A N 1
ATOM 670 C CA . PRO A 1 85 ? 8.042 -23.666 -23.165 1.00 12.33 84 PRO A CA 1
ATOM 671 C C . PRO A 1 85 ? 9.144 -23.835 -24.194 1.00 11.36 84 PRO A C 1
ATOM 672 O O . PRO A 1 85 ? 9.383 -24.958 -24.659 1.00 12.27 84 PRO A O 1
ATOM 676 N N . GLU A 1 86 ? 9.839 -22.753 -24.553 1.00 11.41 85 GLU A N 1
ATOM 677 C CA . GLU A 1 86 ? 10.841 -22.846 -25.609 1.00 12.53 85 GLU A CA 1
ATOM 678 C C . GLU A 1 86 ? 12.019 -23.716 -25.205 1.00 13.20 85 GLU A C 1
ATOM 679 O O . GLU A 1 86 ? 12.703 -24.262 -26.079 1.00 15.06 85 GLU A O 1
ATOM 685 N N . GLY A 1 87 ? 12.269 -23.870 -23.911 1.00 11.69 86 GLY A N 1
ATOM 686 C CA . GLY A 1 87 ? 13.295 -24.760 -23.417 1.00 13.95 86 GLY A CA 1
ATOM 687 C C . GLY A 1 87 ? 12.784 -26.116 -23.002 1.00 14.03 86 GLY A C 1
ATOM 688 O O . GLY A 1 87 ? 13.562 -26.924 -22.478 1.00 14.33 86 GLY A O 1
ATOM 689 N N . ARG A 1 88 ? 11.497 -26.386 -23.217 1.00 12.23 87 ARG A N 1
ATOM 690 C CA . ARG A 1 88 ? 10.868 -27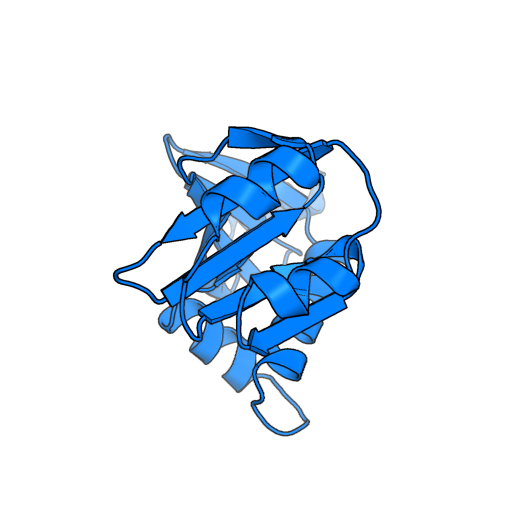.618 -22.756 1.00 12.90 87 ARG A CA 1
ATOM 691 C C . ARG A 1 88 ? 11.165 -27.867 -21.285 1.00 13.22 87 ARG A C 1
ATOM 692 O O . ARG A 1 88 ? 11.467 -28.988 -20.872 1.00 15.73 87 ARG A O 1
ATOM 700 N N . LEU A 1 89 ? 11.081 -26.803 -20.489 1.00 12.49 88 LEU A N 1
ATOM 701 C CA . LEU A 1 89 ? 11.415 -26.842 -19.072 1.00 11.46 88 LEU A CA 1
ATOM 702 C C . LEU A 1 89 ? 10.152 -26.652 -18.252 1.00 11.59 88 LEU A C 1
ATOM 703 O O . LEU A 1 89 ? 9.442 -25.649 -18.408 1.00 11.23 88 LEU A O 1
ATOM 708 N N . ALA A 1 90 ? 9.894 -27.604 -17.368 1.00 11.01 89 ALA A N 1
ATOM 709 C CA . ALA A 1 90 ? 8.855 -27.499 -16.349 1.00 10.56 89 ALA A CA 1
ATOM 710 C C . ALA A 1 90 ? 9.510 -28.060 -15.092 1.00 11.41 89 ALA A C 1
ATOM 711 O O . ALA A 1 90 ? 9.663 -29.280 -14.970 1.00 13.57 89 ALA A O 1
ATOM 713 N N . LYS A 1 91 ? 9.909 -27.181 -14.175 1.00 11.10 90 LYS A N 1
ATOM 714 C CA . LYS A 1 91 ? 10.765 -27.590 -13.070 1.00 11.60 90 LYS A CA 1
ATOM 715 C C . LYS A 1 91 ? 10.348 -26.898 -11.787 1.00 11.30 90 LYS A C 1
ATOM 716 O O . LYS A 1 91 ? 10.062 -25.700 -11.781 1.00 12.36 90 LYS A O 1
ATOM 722 N N . LEU A 1 92 ? 10.351 -27.657 -10.695 1.00 10.88 91 LEU A N 1
ATOM 723 C CA . LEU A 1 92 ? 10.130 -27.118 -9.360 1.00 11.11 91 LEU A CA 1
ATOM 724 C C . LEU A 1 92 ? 11.482 -26.647 -8.832 1.00 11.13 91 LEU A C 1
ATOM 725 O O . LEU A 1 92 ? 12.326 -27.470 -8.458 1.00 13.13 91 LEU A O 1
ATOM 730 N N . THR A 1 93 ? 11.690 -25.333 -8.798 1.00 11.45 92 THR A N 1
ATOM 731 C CA . THR A 1 93 ? 13.000 -24.760 -8.493 1.00 13.06 92 THR A CA 1
ATOM 732 C C . THR A 1 93 ? 12.818 -23.273 -8.177 1.00 13.06 92 THR A C 1
ATOM 733 O O . THR A 1 93 ? 11.712 -22.732 -8.258 1.00 13.94 92 THR A O 1
ATOM 737 N N . ARG A 1 94 ? 13.929 -22.605 -7.807 1.00 13.84 93 ARG A N 1
ATOM 738 C CA . ARG A 1 94 ? 13.860 -21.167 -7.544 1.00 15.32 93 ARG A CA 1
ATOM 739 C C . ARG A 1 94 ? 13.978 -20.390 -8.853 1.00 11.93 93 ARG A C 1
ATOM 740 O O . ARG A 1 94 ? 14.817 -20.724 -9.695 1.00 13.97 93 ARG A O 1
ATOM 748 N N . PRO A 1 95 ? 13.134 -19.375 -9.051 1.00 14.32 94 PRO A N 1
ATOM 749 C CA . PRO A 1 95 ? 13.155 -18.629 -10.321 1.00 13.45 94 PRO A CA 1
ATOM 750 C C . PRO A 1 95 ? 14.512 -18.081 -10.727 1.00 13.15 94 PRO A C 1
ATOM 751 O O . PRO A 1 95 ? 14.854 -18.131 -11.915 1.00 13.90 94 PRO A O 1
ATOM 755 N N . GLU A 1 96 ? 15.301 -17.560 -9.784 1.00 15.28 95 GLU A N 1
ATOM 756 C CA . GLU A 1 96 ? 16.604 -17.017 -10.155 1.00 15.53 95 GLU A CA 1
ATOM 757 C C . GLU A 1 96 ? 17.482 -18.082 -10.801 1.00 15.18 95 GLU A C 1
ATOM 758 O O . GLU A 1 96 ? 18.133 -17.826 -11.821 1.00 16.69 95 GLU A O 1
ATOM 764 N N . LYS A 1 97 ? 17.489 -19.293 -10.241 1.00 16.92 96 LYS A N 1
ATOM 765 C CA . LYS A 1 97 ? 18.233 -20.393 -10.843 1.00 15.63 96 LYS A CA 1
ATOM 766 C C . LYS A 1 97 ? 17.630 -20.799 -12.183 1.00 15.59 96 LYS A C 1
ATOM 767 O O . LYS A 1 97 ? 18.357 -21.032 -13.155 1.00 15.08 96 LYS A O 1
ATOM 773 N N . PHE A 1 98 ? 16.302 -20.895 -12.244 1.00 15.00 97 PHE A N 1
ATOM 774 C CA . PHE A 1 98 ? 15.619 -21.262 -13.479 1.00 13.45 97 PHE A CA 1
ATOM 775 C C . PHE A 1 98 ? 16.046 -20.358 -14.620 1.00 12.34 97 PHE A C 1
ATOM 776 O O . PHE A 1 98 ? 16.255 -20.816 -15.750 1.00 12.02 97 PHE A O 1
ATOM 784 N N . LEU A 1 99 ? 16.171 -19.063 -14.336 1.00 12.32 98 LEU A N 1
ATOM 785 C CA . LEU A 1 99 ? 16.465 -18.073 -15.361 1.00 12.57 98 LEU A CA 1
ATOM 786 C C . LEU A 1 99 ? 17.859 -18.217 -15.962 1.00 12.75 98 LEU A C 1
ATOM 787 O O . LEU A 1 99 ? 18.122 -17.614 -17.006 1.00 13.32 98 LEU A O 1
ATOM 792 N N . GLU A 1 100 ? 18.743 -19.025 -15.369 1.00 13.36 99 GLU A N 1
ATOM 793 C CA . GLU A 1 100 ? 20.005 -19.331 -16.035 1.00 15.89 99 GLU A CA 1
ATOM 794 C C . GLU A 1 100 ? 19.791 -20.070 -17.350 1.00 14.89 99 GLU A C 1
ATOM 795 O O . GLU A 1 100 ? 20.668 -20.031 -18.225 1.00 17.07 99 GLU A O 1
ATOM 801 N N . SER A 1 101 ? 18.653 -20.740 -17.513 1.00 13.09 100 SER A N 1
ATOM 802 C CA . SER A 1 101 ? 18.342 -21.477 -18.728 1.00 12.83 100 SER A CA 1
ATOM 803 C C . SER A 1 101 ? 17.636 -20.627 -19.770 1.00 11.59 100 SER A C 1
ATOM 804 O O . SER A 1 101 ? 17.348 -21.124 -20.863 1.00 13.95 100 SER A O 1
ATOM 807 N N . VAL A 1 102 ? 17.347 -19.373 -19.463 1.00 11.71 101 VAL A N 1
ATOM 808 C CA . VAL A 1 102 ? 16.592 -18.494 -20.349 1.00 12.42 101 VAL A CA 1
ATOM 809 C C . VAL A 1 102 ? 17.572 -17.502 -20.963 1.00 12.01 101 VAL A C 1
ATOM 810 O O . VAL A 1 102 ? 18.181 -16.716 -20.226 1.00 12.81 101 VAL A O 1
ATOM 814 N N . PRO A 1 103 ? 17.763 -17.495 -22.281 1.00 11.47 102 PRO A N 1
ATOM 815 C CA . PRO A 1 103 ? 18.700 -16.535 -22.892 1.00 13.23 102 PRO A CA 1
ATOM 816 C C . PRO A 1 103 ? 18.164 -15.119 -22.799 1.00 12.08 102 PRO A C 1
ATOM 817 O O . PRO A 1 103 ? 16.946 -14.913 -22.681 1.00 11.78 102 PRO A O 1
ATOM 821 N N . PRO A 1 104 ? 19.045 -14.115 -22.848 1.00 13.31 103 PRO A N 1
ATOM 822 C CA . PRO A 1 104 ? 18.577 -12.728 -22.905 1.00 13.44 103 PRO A CA 1
ATOM 823 C C . PRO A 1 104 ? 17.567 -12.535 -24.028 1.00 13.92 103 PRO A C 1
ATOM 824 O O . PRO A 1 104 ? 17.670 -13.141 -25.094 1.00 15.06 103 PRO A O 1
ATOM 828 N N . GLY A 1 105 ? 16.575 -11.697 -23.771 1.00 13.84 104 GLY A N 1
ATOM 829 C CA . GLY A 1 105 ? 15.500 -11.476 -24.714 1.00 15.53 104 GLY A CA 1
ATOM 830 C C . GLY A 1 105 ? 14.285 -10.933 -23.993 1.00 11.47 104 GLY A C 1
ATOM 831 O O . GLY A 1 105 ? 14.268 -10.794 -22.771 1.00 13.28 104 GLY A O 1
ATOM 832 N N . GLU A 1 106 ? 13.262 -10.637 -24.780 1.00 12.96 105 GLU A N 1
ATOM 833 C CA . GLU A 1 106 ? 11.982 -10.161 -24.270 1.00 14.35 105 GLU A CA 1
ATOM 834 C C . GLU A 1 106 ? 11.001 -11.321 -24.209 1.00 11.81 105 GLU A C 1
ATOM 835 O O . GLU A 1 106 ? 10.865 -12.072 -25.181 1.00 12.56 105 GLU A O 1
ATOM 841 N N . TYR A 1 107 ? 10.304 -11.447 -23.078 1.00 11.25 106 TYR A N 1
ATOM 842 C CA . TYR A 1 107 ? 9.409 -12.567 -22.837 1.00 9.86 106 TYR A CA 1
ATOM 843 C C . TYR A 1 107 ? 8.162 -12.084 -22.121 1.00 11.36 106 TYR A C 1
ATOM 844 O O . TYR A 1 107 ? 8.209 -11.146 -21.320 1.00 12.54 106 TYR A O 1
ATOM 853 N N . TYR A 1 108 ? 7.045 -12.753 -22.388 1.00 10.41 107 TYR A N 1
ATOM 854 C CA . TYR A 1 108 ? 5.889 -12.599 -21.521 1.00 10.13 107 TYR A CA 1
ATOM 855 C C . TYR A 1 108 ? 6.152 -13.316 -20.207 1.00 10.86 107 TYR A C 1
ATOM 856 O O . TYR A 1 108 ? 6.659 -14.445 -20.189 1.00 11.88 107 TYR A O 1
ATOM 865 N N . PHE A 1 109 ? 5.843 -12.639 -19.109 1.00 12.01 108 PHE A N 1
ATOM 866 C CA . PHE A 1 109 ? 6.177 -13.104 -17.774 1.00 11.37 108 PHE A CA 1
ATOM 867 C C . PHE A 1 109 ? 4.926 -13.120 -16.916 1.00 11.14 108 PHE A C 1
ATOM 868 O O . PHE A 1 109 ? 4.159 -12.152 -16.907 1.00 12.28 108 PHE A O 1
ATOM 876 N N . TYR A 1 110 ? 4.726 -14.214 -16.194 1.00 10.52 109 TYR A N 1
ATOM 877 C CA . TYR A 1 110 ? 3.644 -14.328 -15.236 1.00 11.26 109 TYR A CA 1
ATOM 878 C C . TYR A 1 110 ? 4.166 -15.048 -14.009 1.00 10.07 109 TYR A C 1
ATOM 879 O O . TYR A 1 110 ? 4.878 -16.049 -14.128 1.00 11.03 109 TYR A O 1
ATOM 888 N N . MET A 1 111 ? 3.777 -14.566 -12.835 1.00 11.32 110 MET A N 1
ATOM 889 C CA . MET A 1 111 ? 4.149 -15.216 -11.594 1.00 12.78 110 MET A CA 1
ATOM 890 C C . MET A 1 111 ? 2.992 -15.073 -10.623 1.00 14.23 110 MET A C 1
ATOM 891 O O . MET A 1 111 ? 2.316 -14.042 -10.609 1.00 15.03 110 MET A O 1
ATOM 896 N N . ASN A 1 112 ? 2.756 -16.104 -9.819 1.00 12.76 111 ASN A N 1
ATOM 897 C CA . ASN A 1 112 ? 1.669 -16.064 -8.846 1.00 13.64 111 ASN A CA 1
ATOM 898 C C . ASN A 1 112 ? 2.148 -16.681 -7.544 1.00 14.84 111 ASN A C 1
ATOM 899 O O . ASN A 1 112 ? 2.514 -17.859 -7.510 1.00 14.40 111 ASN A O 1
ATOM 904 N N . ASP A 1 113 ? 2.149 -15.882 -6.474 1.00 16.32 112 ASP A N 1
ATOM 905 C CA . ASP A 1 113 ? 2.695 -16.355 -5.208 1.00 20.03 112 ASP A CA 1
ATOM 906 C C . ASP A 1 113 ? 1.751 -17.299 -4.480 1.00 20.97 112 ASP A C 1
ATOM 907 O O . ASP A 1 113 ? 2.206 -18.126 -3.684 1.00 26.77 112 ASP A O 1
ATOM 912 N N . GLU A 1 114 ? 0.446 -17.201 -4.728 1.00 20.96 113 GLU A N 1
ATOM 913 C CA . GLU A 1 114 ? -0.479 -18.097 -4.047 1.00 23.71 113 GLU A CA 1
ATOM 914 C C . GLU A 1 114 ? -0.416 -19.498 -4.640 1.00 24.20 113 GLU A C 1
ATOM 915 O O . GLU A 1 114 ? -0.465 -20.494 -3.907 1.00 26.35 113 GLU A O 1
ATOM 921 N N . LYS A 1 115 ? -0.286 -19.596 -5.961 1.00 19.84 114 LYS A N 1
ATOM 922 C CA . LYS A 1 115 ? -0.157 -20.883 -6.627 1.00 21.91 114 LYS A CA 1
ATOM 923 C C . LYS A 1 115 ? 1.287 -21.345 -6.780 1.00 16.69 114 LYS A C 1
ATOM 924 O O . LYS A 1 115 ? 1.506 -22.493 -7.182 1.00 19.58 114 LYS A O 1
ATOM 930 N N . LYS A 1 116 ? 2.267 -20.489 -6.468 1.00 14.78 115 LYS A N 1
ATOM 931 C CA . LYS A 1 116 ? 3.691 -20.831 -6.566 1.00 14.03 115 LYS A CA 1
ATOM 932 C C . LYS A 1 116 ? 4.068 -21.293 -7.974 1.00 13.33 115 LYS A C 1
ATOM 933 O O . LYS A 1 116 ? 4.638 -22.368 -8.169 1.00 12.69 115 LYS A O 1
ATOM 939 N N . VAL A 1 117 ? 3.730 -20.469 -8.964 1.00 11.57 116 VAL A N 1
ATOM 940 C CA . VAL A 1 117 ? 3.963 -20.798 -10.364 1.00 10.75 116 VAL A CA 1
ATOM 941 C C . VAL A 1 117 ? 4.538 -19.590 -11.087 1.00 10.00 116 VAL A C 1
ATOM 942 O O . VAL A 1 117 ? 4.228 -18.435 -10.771 1.00 11.18 116 VAL A O 1
ATOM 946 N N . LEU A 1 118 ? 5.393 -19.873 -12.064 1.00 10.65 117 LEU A N 1
ATOM 947 C CA . LEU A 1 118 ? 6.035 -18.872 -12.895 1.00 10.38 117 LEU A CA 1
ATOM 948 C C . LEU A 1 118 ? 6.047 -19.353 -14.335 1.00 9.57 117 LEU A C 1
ATOM 949 O O . LEU A 1 118 ? 6.293 -20.529 -14.604 1.00 10.19 117 LEU A O 1
ATOM 954 N N . TYR A 1 119 ? 5.827 -18.424 -15.251 1.00 9.56 118 TYR A N 1
ATOM 955 C CA . TYR A 1 119 ? 5.902 -18.675 -16.682 1.00 8.97 118 TYR A CA 1
ATOM 956 C C . TYR A 1 119 ? 6.776 -17.610 -17.321 1.00 9.05 118 TYR A C 1
ATOM 957 O O . TYR A 1 119 ? 6.620 -16.416 -17.043 1.00 9.83 118 TYR A O 1
ATOM 966 N N . VAL A 1 120 ? 7.667 -18.045 -18.210 1.00 9.56 119 VAL A N 1
ATOM 967 C CA . VAL A 1 120 ? 8.414 -17.162 -19.098 1.00 10.17 119 VAL A CA 1
ATOM 968 C C . VAL A 1 120 ? 8.337 -17.768 -20.493 1.00 10.08 119 VAL A C 1
ATOM 969 O O . VAL A 1 120 ? 8.622 -18.957 -20.668 1.00 11.02 119 VAL A O 1
ATOM 973 N N . GLY A 1 121 ? 7.956 -16.967 -21.479 1.00 9.39 120 GLY A N 1
ATOM 974 C CA . GLY A 1 121 ? 7.860 -17.499 -22.827 1.00 10.98 120 GLY A CA 1
ATOM 975 C C . GLY A 1 121 ? 7.611 -16.401 -23.834 1.00 11.19 120 GLY A C 1
ATOM 976 O O . GLY A 1 121 ? 7.267 -15.272 -23.484 1.00 12.06 120 GLY A O 1
ATOM 977 N N . LYS A 1 122 ? 7.797 -16.745 -25.109 1.00 11.47 121 LYS A N 1
ATOM 978 C CA . LYS A 1 122 ? 7.546 -15.775 -26.169 1.00 12.57 121 LYS A CA 1
ATOM 979 C C . LYS A 1 122 ? 6.063 -15.569 -26.447 1.00 13.02 121 LYS A C 1
ATOM 980 O O . LYS A 1 122 ? 5.685 -14.512 -26.967 1.00 16.11 121 LYS A O 1
ATOM 986 N N . ARG A 1 123 ? 5.217 -16.534 -26.113 1.00 12.05 122 ARG A N 1
ATOM 987 C CA . ARG A 1 123 ? 3.783 -16.387 -26.298 1.00 13.79 122 ARG A CA 1
ATOM 988 C C . ARG A 1 123 ? 3.124 -16.005 -24.976 1.00 11.79 122 ARG A C 1
ATOM 989 O O . ARG A 1 123 ? 3.554 -16.433 -23.900 1.00 12.47 122 ARG A O 1
ATOM 997 N N . ARG A 1 124 ? 2.078 -15.195 -25.062 1.00 12.50 123 ARG A N 1
ATOM 998 C CA . ARG A 1 124 ? 1.332 -14.834 -23.864 1.00 13.12 123 ARG A CA 1
ATOM 999 C C . ARG A 1 124 ? 0.750 -16.093 -23.225 1.00 12.22 123 ARG A C 1
ATOM 1000 O O . ARG A 1 124 ? 0.153 -16.921 -23.929 1.00 12.77 123 ARG A O 1
ATOM 1008 N N . PRO A 1 125 ? 0.906 -16.283 -21.922 1.00 10.72 124 PRO A N 1
ATOM 1009 C CA . PRO A 1 125 ? 0.416 -17.519 -21.301 1.00 10.62 124 PRO A CA 1
ATOM 1010 C C . PRO A 1 125 ? -1.074 -17.478 -21.014 1.00 11.19 124 PRO A C 1
ATOM 1011 O O . PRO A 1 125 ? -1.646 -16.443 -20.676 1.00 11.70 124 PRO A O 1
ATOM 1015 N N . LEU A 1 126 ? -1.696 -18.640 -21.146 1.00 9.44 125 LEU A N 1
ATOM 1016 C CA . LEU A 1 126 ? -3.062 -18.885 -20.712 1.00 8.59 125 LEU A CA 1
ATOM 1017 C C . LEU A 1 126 ? -3.026 -19.920 -19.598 1.00 8.96 125 LEU A C 1
ATOM 1018 O O . LEU A 1 126 ? -1.998 -20.548 -19.348 1.00 11.01 125 LEU A O 1
ATOM 1023 N N . LEU A 1 127 ? -4.152 -20.095 -18.912 1.00 8.74 126 LEU A N 1
ATOM 1024 C CA . LEU A 1 127 ? -4.284 -21.074 -17.837 1.00 9.15 126 LEU A CA 1
ATOM 1025 C C . LEU A 1 127 ? -5.321 -22.103 -18.260 1.00 8.29 126 LEU A C 1
ATOM 1026 O O . LEU A 1 127 ? -6.483 -21.751 -18.500 1.00 8.27 126 LEU A O 1
ATOM 1031 N N . ALA A 1 128 ? -4.910 -23.363 -18.372 1.00 8.15 127 ALA A N 1
ATOM 1032 C CA . ALA A 1 128 ? -5.826 -24.422 -18.783 1.00 7.82 127 ALA A CA 1
ATOM 1033 C C . ALA A 1 128 ? -6.625 -24.913 -17.588 1.00 7.93 127 ALA A C 1
ATOM 1034 O O . ALA A 1 128 ? -6.052 -25.458 -16.635 1.00 8.44 127 ALA A O 1
ATOM 1036 N N . ILE A 1 129 ? -7.947 -24.735 -17.645 1.00 7.86 128 ILE A N 1
ATOM 1037 C CA . ILE A 1 129 ? -8.829 -25.165 -16.568 1.00 8.20 128 ILE A CA 1
ATOM 1038 C C . ILE A 1 129 ? -9.261 -26.618 -16.706 1.00 9.37 128 ILE A C 1
ATOM 1039 O O . ILE A 1 129 ? -9.646 -27.238 -15.703 1.00 9.65 128 ILE A O 1
ATOM 1044 N N . THR A 1 130 ? -9.217 -27.183 -17.907 1.00 8.69 129 THR A N 1
ATOM 1045 C CA . THR A 1 130 ? -9.530 -28.592 -18.073 1.00 9.74 129 THR A CA 1
ATOM 1046 C C . THR A 1 130 ? -8.955 -29.088 -19.391 1.00 9.33 129 THR A C 1
ATOM 1047 O O . THR A 1 130 ? -8.513 -28.310 -20.246 1.00 9.33 129 THR A O 1
ATOM 1051 N N . PHE A 1 131 ? -8.962 -30.412 -19.523 1.00 9.94 130 PHE A N 1
ATOM 1052 C CA . PHE A 1 131 ? -8.601 -31.138 -20.732 1.00 9.79 130 PHE A CA 1
ATOM 1053 C C . PHE A 1 131 ? -9.612 -32.264 -20.817 1.00 10.44 130 PHE A C 1
ATOM 1054 O O . PHE A 1 131 ? -9.765 -33.018 -19.850 1.00 11.79 130 PHE A O 1
ATOM 1062 N N . ARG A 1 132 ? -10.340 -32.352 -21.926 1.00 10.45 131 ARG A N 1
ATOM 1063 C CA . ARG A 1 132 ? -11.509 -33.223 -21.979 1.00 10.67 131 ARG A CA 1
ATOM 1064 C C . ARG A 1 132 ? -11.766 -33.612 -23.426 1.00 10.99 131 A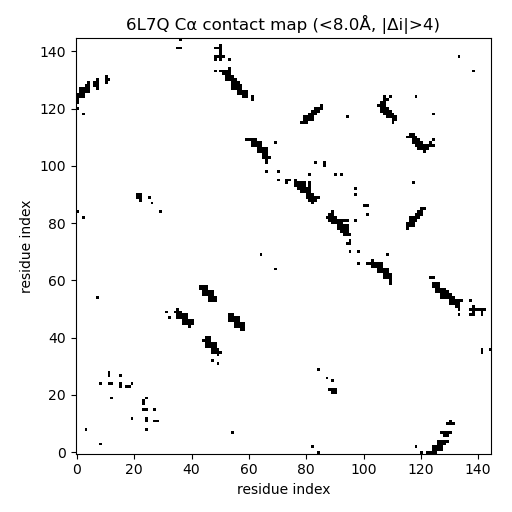RG A C 1
ATOM 1065 O O . ARG A 1 132 ? -11.203 -33.010 -24.346 1.00 11.22 131 ARG A O 1
ATOM 1073 N N . PRO A 1 133 ? -12.627 -34.604 -23.669 1.00 11.29 132 PRO A N 1
ATOM 1074 C CA . PRO A 1 133 ? -12.998 -34.924 -25.050 1.00 12.44 132 PRO A CA 1
ATOM 1075 C C . PRO A 1 133 ? -13.603 -33.707 -25.736 1.00 10.66 132 PRO A C 1
ATOM 1076 O O . PRO A 1 133 ? -14.320 -32.914 -25.125 1.00 11.87 132 PRO A O 1
ATOM 1080 N N . ALA A 1 134 ? -13.294 -33.568 -27.020 1.00 10.50 133 ALA A N 1
ATOM 1081 C CA . ALA A 1 134 ? -13.772 -32.439 -27.802 1.00 11.04 133 ALA A CA 1
ATOM 1082 C C . ALA A 1 134 ? -15.270 -32.552 -28.051 1.00 11.53 133 ALA A C 1
ATOM 1083 O O . ALA A 1 134 ? -15.785 -33.637 -28.334 1.00 13.76 133 ALA A O 1
ATOM 1085 N N . LYS A 1 135 ? -15.963 -31.421 -27.949 1.00 11.55 134 LYS A N 1
ATOM 1086 C CA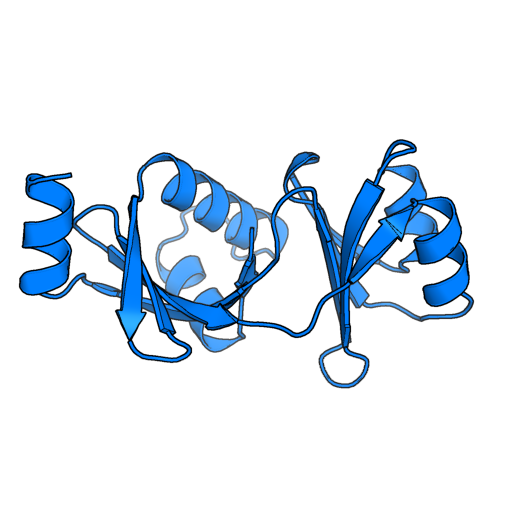 . LYS A 1 135 ? -17.374 -31.355 -28.286 1.00 11.77 134 LYS A CA 1
ATOM 1087 C C . LYS A 1 135 ? -17.555 -31.255 -29.798 1.00 12.00 134 LYS A C 1
ATOM 1088 O O . LYS A 1 135 ? -16.622 -30.960 -30.548 1.00 11.73 134 LYS A O 1
ATOM 1094 N N . ARG A 1 136 ? -18.794 -31.476 -30.242 1.00 12.90 135 ARG A N 1
ATOM 1095 C CA . ARG A 1 136 ? -19.060 -31.552 -31.676 1.00 13.36 135 ARG A CA 1
ATOM 1096 C C . ARG A 1 136 ? -18.643 -30.277 -32.410 1.00 12.73 135 ARG A C 1
ATOM 1097 O O . ARG A 1 136 ? -18.058 -30.347 -33.496 1.00 12.72 135 ARG A O 1
ATOM 1105 N N . ASP A 1 137 ? -18.910 -29.105 -31.833 1.00 11.99 136 ASP A N 1
ATOM 1106 C CA . ASP A 1 137 ? -18.553 -27.873 -32.542 1.00 13.38 136 ASP A CA 1
ATOM 1107 C C . ASP A 1 137 ? -17.045 -27.628 -32.564 1.00 10.77 136 ASP A C 1
ATOM 1108 O O . ASP A 1 137 ? -16.529 -27.017 -33.508 1.00 11.22 136 ASP A O 1
ATOM 1113 N N . GLU A 1 138 ? -16.327 -28.100 -31.544 1.00 10.47 137 GLU A N 1
ATOM 1114 C CA . GLU A 1 138 ? -14.871 -28.031 -31.557 1.00 10.13 137 GLU A CA 1
ATOM 1115 C C . GLU A 1 138 ? -14.290 -28.968 -32.612 1.00 9.88 137 GLU A C 1
ATOM 1116 O O . GLU A 1 138 ? -13.347 -28.610 -33.327 1.00 10.07 137 GLU A O 1
ATOM 1122 N N . ARG A 1 139 ? -14.849 -30.175 -32.722 1.00 11.17 138 ARG A N 1
ATOM 1123 C CA . ARG A 1 139 ? -14.432 -31.098 -33.770 1.00 10.94 138 ARG A CA 1
ATOM 1124 C C . ARG A 1 139 ? -14.687 -30.511 -35.154 1.00 11.21 138 ARG A C 1
ATOM 1125 O O . ARG A 1 139 ? -13.837 -30.620 -36.044 1.00 10.87 138 ARG A O 1
ATOM 1133 N N . LEU A 1 140 ? -15.842 -29.866 -35.350 1.00 10.01 139 LEU A N 1
ATOM 1134 C CA . LEU A 1 140 ? -16.131 -29.262 -36.649 1.00 10.63 139 LEU A CA 1
ATOM 1135 C C . LEU A 1 140 ? -15.132 -28.160 -36.973 1.00 9.60 139 LEU A C 1
ATOM 1136 O O . LEU A 1 140 ? -14.614 -28.081 -38.094 1.00 10.28 139 LEU A O 1
ATOM 1141 N N . PHE A 1 141 ? -14.824 -27.314 -35.989 1.00 9.13 140 PHE A N 1
ATOM 1142 C CA . PHE A 1 141 ? -13.810 -26.282 -36.184 1.00 9.30 140 PHE A CA 1
ATOM 1143 C C . PHE A 1 141 ? -12.480 -26.899 -36.609 1.00 8.74 140 PHE A C 1
ATOM 1144 O O . PHE A 1 141 ? -11.828 -26.425 -37.545 1.00 9.38 140 PHE A O 1
ATOM 1152 N N . TYR A 1 142 ? -12.058 -27.959 -35.918 1.00 9.32 141 TYR A N 1
ATOM 1153 C CA . TYR A 1 142 ? -10.800 -28.614 -36.263 1.00 10.78 141 TYR A CA 1
ATOM 1154 C C . TYR A 1 142 ? -10.815 -29.091 -37.710 1.00 9.51 141 TYR A C 1
ATOM 1155 O O . TYR A 1 142 ? -9.852 -28.887 -38.456 1.00 10.75 141 TYR A O 1
ATOM 1164 N N . ILE A 1 143 ? -11.912 -29.730 -38.126 1.00 10.47 142 ILE A N 1
ATOM 1165 C CA . ILE A 1 143 ? -11.996 -30.288 -39.475 1.00 11.51 142 ILE A CA 1
ATOM 1166 C C . ILE A 1 143 ? -11.840 -29.198 -40.524 1.00 11.33 142 ILE A C 1
ATOM 1167 O O . ILE A 1 143 ? -11.211 -29.405 -41.568 1.00 13.73 142 ILE A O 1
ATOM 1172 N N . TRP A 1 144 ? -12.417 -28.031 -40.277 1.00 10.62 143 TRP A N 1
ATOM 1173 C CA . TRP A 1 144 ? -12.449 -26.970 -41.268 1.00 11.61 143 TRP A CA 1
ATOM 1174 C C . TRP A 1 144 ? -11.352 -25.934 -41.085 1.00 13.88 143 TRP A C 1
ATOM 1175 O O . TRP A 1 144 ? -11.328 -24.941 -41.822 1.00 15.05 143 TRP A O 1
ATOM 1186 N N . ALA A 1 145 ? -10.423 -26.157 -40.157 1.00 13.64 144 ALA A N 1
ATOM 1187 C CA . ALA A 1 145 ? -9.284 -25.261 -39.970 1.00 14.28 144 ALA A CA 1
ATOM 1188 C C . ALA A 1 145 ? -8.219 -25.447 -41.055 1.00 16.46 144 ALA A C 1
ATOM 1189 O O . ALA A 1 145 ? -7.296 -24.639 -41.178 1.00 18.85 144 ALA A O 1
#

B-factor: mean 16.49, std 6.92, range [7.71, 39.64]

Solvent-accessible surface area: 8275 Å² total; per-residue (Å²): 26,0,2,9,34,213,99,0,48,83,86,5,3,147,87,43,114,141,151,132,40,46,48,62,11,0,34,38,1,24,52,4,34,155,122,19,39,90,16,126,69,62,181,35,42,9,1,10,0,14,15,160,59,0,0,18,0,40,74,29,139,40,92,145,11,34,52,33,87,0,47,93,109,0,147,69,27,29,70,4,16,0,0,9,23,9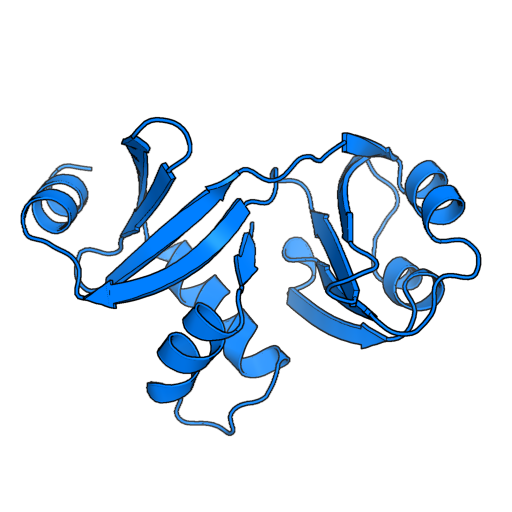1,34,148,48,2,99,121,30,136,0,76,113,9,0,118,59,4,76,116,28,65,9,36,14,19,60,38,81,150,94,100,16,0,0,0,0,103,134,147,1,10,27,0,77,27,25,57,86,8,114,135,96,7,98,81,84,79,119,202,90

Sequence (145 aa):
MMLLTRHAKERIAKRLAKKRSLSHIYSSLWAFLERAVRIEIAEGVVAFTDGRKTLVCVPLDCERLSRGEILEKVRGVGVYECIFPEGRLAKLTRPEKFLESVPPGEYYFYMNDEKKVLYVGKRRPLLAITFRPAKRDERLFYIWA